Protein AF-A0A978U3X1-F1 (afdb_monomer_lite)

Sequence (60 aa):
MTSQTTPPEPTPKGVQPEPAFGWTPYAELINGRFAMIGFVALLILEFFTHQDFFTWLGLR

pLDDT: mean 76.85, std 16.92, range [40.5, 97.8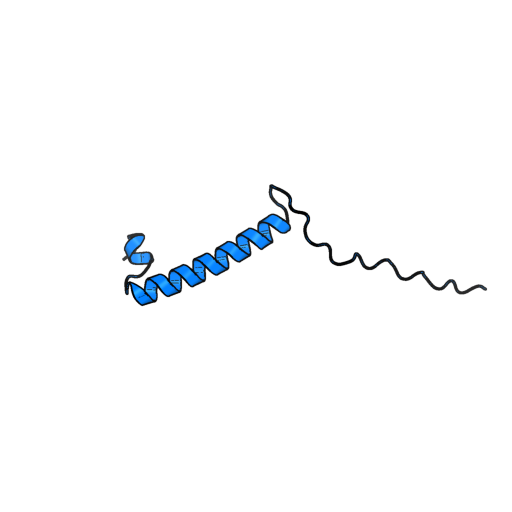1]

Radius of gyration: 23.39 Å; chains: 1; bounding box: 30×49×67 Å

Structure (mmCIF, N/CA/C/O backbone):
data_AF-A0A978U3X1-F1
#
_entry.id   AF-A0A978U3X1-F1
#
loop_
_atom_site.group_PDB
_atom_site.id
_atom_site.type_symbol
_atom_site.label_atom_id
_atom_site.label_alt_id
_atom_site.label_comp_id
_atom_site.label_asym_id
_atom_site.label_entity_id
_atom_site.label_seq_id
_atom_site.pdbx_PDB_ins_code
_atom_site.Cartn_x
_atom_site.Cartn_y
_atom_site.Cartn_z
_atom_site.occupancy
_atom_site.B_iso_or_equiv
_atom_site.auth_seq_id
_atom_site.auth_comp_id
_atom_site.auth_asym_id
_atom_site.auth_atom_id
_atom_site.pdbx_PDB_model_num
ATOM 1 N N . MET A 1 1 ? 8.656 -38.207 -48.393 1.00 45.16 1 MET A N 1
ATOM 2 C CA . MET A 1 1 ? 7.754 -37.273 -47.688 1.00 45.16 1 MET A CA 1
ATOM 3 C C . MET A 1 1 ? 8.086 -37.376 -46.210 1.00 45.16 1 MET A C 1
ATOM 5 O O . MET A 1 1 ? 7.587 -38.255 -45.526 1.00 45.16 1 MET A O 1
ATOM 9 N N . THR A 1 2 ? 9.080 -36.610 -45.771 1.00 41.62 2 THR A N 1
ATOM 10 C CA . THR A 1 2 ? 9.645 -36.672 -44.419 1.00 41.62 2 THR A CA 1
ATOM 11 C C . THR A 1 2 ? 8.840 -35.767 -43.497 1.00 41.62 2 THR A C 1
ATOM 13 O O . THR A 1 2 ? 8.940 -34.545 -43.596 1.00 41.62 2 THR A O 1
ATOM 16 N N . SER A 1 3 ? 8.036 -36.369 -42.623 1.00 41.06 3 SER A N 1
ATOM 17 C CA . SER A 1 3 ? 7.405 -35.699 -41.488 1.00 41.06 3 SER A CA 1
ATOM 18 C C . SER A 1 3 ? 8.503 -35.204 -40.550 1.00 41.06 3 SER A C 1
ATOM 20 O O . SER A 1 3 ? 9.103 -35.993 -39.825 1.00 41.06 3 SER A O 1
ATOM 22 N N . GLN A 1 4 ? 8.819 -33.911 -40.608 1.00 40.50 4 GLN A N 1
ATOM 23 C CA . GLN A 1 4 ? 9.693 -33.300 -39.617 1.00 40.50 4 GLN A CA 1
ATOM 24 C C . GLN A 1 4 ? 8.905 -33.151 -38.317 1.00 40.50 4 GLN A C 1
ATOM 26 O O . GLN A 1 4 ? 7.947 -32.387 -38.235 1.00 40.50 4 GLN A O 1
ATOM 31 N N . THR A 1 5 ? 9.307 -33.923 -37.314 1.00 48.28 5 THR A N 1
ATOM 32 C CA . THR A 1 5 ? 9.008 -33.675 -35.908 1.00 48.28 5 THR A CA 1
ATOM 33 C C . THR A 1 5 ? 9.531 -32.284 -35.566 1.00 48.28 5 THR A C 1
ATOM 35 O O . THR A 1 5 ? 10.742 -32.078 -35.513 1.00 48.28 5 THR A O 1
ATOM 38 N N . THR A 1 6 ? 8.628 -31.322 -35.379 1.00 50.72 6 THR A N 1
ATOM 39 C CA . THR A 1 6 ? 8.950 -30.005 -34.825 1.00 50.72 6 THR A CA 1
ATOM 40 C C . THR A 1 6 ? 9.738 -30.216 -33.526 1.00 50.72 6 THR A C 1
ATOM 42 O O . THR A 1 6 ? 9.234 -30.908 -32.635 1.00 50.72 6 THR A O 1
ATOM 45 N N . PRO A 1 7 ? 10.972 -29.691 -33.405 1.00 62.81 7 PRO A N 1
ATOM 46 C CA . PRO A 1 7 ? 11.692 -29.676 -32.138 1.00 62.81 7 PRO A CA 1
ATOM 47 C C . PRO A 1 7 ? 10.788 -29.058 -31.066 1.00 62.81 7 PRO A C 1
ATOM 49 O O . PRO A 1 7 ? 10.107 -28.079 -31.380 1.00 62.81 7 PRO A O 1
ATOM 52 N N . PRO A 1 8 ? 10.730 -29.596 -29.834 1.00 56.12 8 PRO A N 1
ATOM 53 C CA . PRO A 1 8 ? 9.966 -28.959 -28.775 1.00 56.12 8 PRO A CA 1
ATOM 54 C C . PRO A 1 8 ? 10.506 -27.541 -28.625 1.00 56.12 8 PRO A C 1
ATOM 56 O O . PRO A 1 8 ? 11.681 -27.342 -28.307 1.00 56.12 8 PRO A O 1
ATOM 59 N N . GLU A 1 9 ? 9.652 -26.571 -28.937 1.00 56.97 9 GLU A N 1
ATOM 60 C CA . GLU A 1 9 ? 9.899 -25.163 -28.688 1.00 56.97 9 GLU A CA 1
ATOM 61 C C . GLU A 1 9 ? 10.439 -25.054 -27.262 1.00 56.97 9 GLU A C 1
ATOM 63 O O . GLU A 1 9 ? 9.855 -25.666 -26.357 1.00 56.97 9 GLU A O 1
ATOM 68 N N . PRO A 1 10 ? 11.589 -24.392 -27.039 1.00 60.53 10 PRO A N 1
ATOM 69 C CA . PRO A 1 10 ? 12.087 -24.203 -25.696 1.00 60.53 10 PRO A CA 1
ATOM 70 C C . PRO A 1 10 ? 11.021 -23.390 -24.979 1.00 60.53 10 PRO A C 1
ATOM 72 O O . PRO A 1 10 ? 10.930 -22.179 -25.145 1.00 60.53 10 PRO A O 1
ATOM 75 N N . THR A 1 11 ? 10.188 -24.083 -24.206 1.00 57.44 11 THR A N 1
ATOM 76 C CA . THR A 1 11 ? 9.319 -23.497 -23.200 1.00 57.44 11 THR A CA 1
ATOM 77 C C . THR A 1 11 ? 10.190 -22.464 -22.504 1.00 57.44 11 THR A C 1
ATOM 79 O O . THR A 1 11 ? 11.245 -22.869 -21.996 1.00 57.44 11 THR A O 1
ATOM 82 N N . PRO A 1 12 ? 9.880 -21.155 -22.558 1.00 58.25 12 PRO A N 1
ATOM 83 C CA . PRO A 1 12 ? 10.713 -20.177 -21.889 1.00 58.25 12 PRO A CA 1
ATOM 84 C C . PRO A 1 12 ? 10.658 -20.560 -20.415 1.00 58.25 12 PRO A C 1
ATOM 86 O O . PRO A 1 12 ? 9.633 -20.403 -19.752 1.00 58.25 12 PRO A O 1
ATOM 89 N N . LYS A 1 13 ? 11.729 -21.218 -19.949 1.00 48.47 13 LYS A N 1
ATOM 90 C CA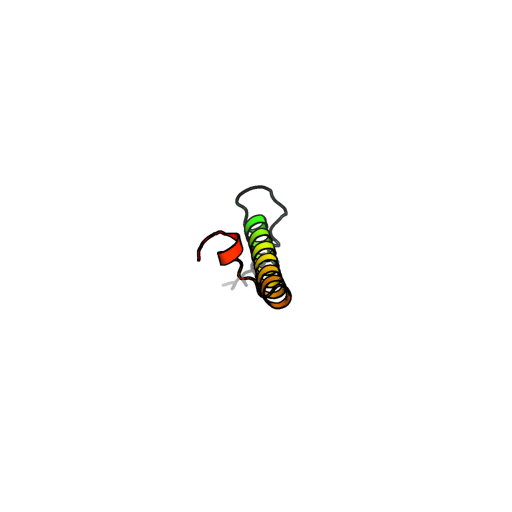 . LYS A 1 13 ? 11.917 -21.656 -18.568 1.00 48.47 13 LYS A CA 1
ATOM 91 C C . LYS A 1 13 ? 11.533 -20.467 -17.715 1.00 48.47 13 LYS A C 1
ATOM 93 O O . LYS A 1 13 ? 12.074 -19.396 -17.970 1.00 48.47 13 LYS A O 1
ATOM 98 N N . GLY A 1 14 ? 10.580 -20.678 -16.802 1.00 55.72 14 GLY A N 1
ATOM 99 C CA . GLY A 1 14 ? 9.917 -19.650 -16.003 1.00 55.72 14 GLY A CA 1
ATOM 100 C C . GLY A 1 14 ? 10.740 -18.376 -15.912 1.00 55.72 14 GLY A C 1
ATOM 101 O O . GLY A 1 14 ? 11.777 -18.366 -15.250 1.00 55.72 14 GLY A O 1
ATOM 102 N N . VAL A 1 15 ? 10.307 -17.353 -16.652 1.00 57.81 15 VAL A N 1
ATOM 103 C CA . VAL A 1 15 ? 10.949 -16.042 -16.670 1.00 57.81 15 VAL A CA 1
ATOM 104 C C . VAL A 1 15 ? 10.752 -15.472 -15.276 1.00 57.81 15 VAL A C 1
ATOM 106 O O . VAL A 1 15 ? 9.743 -14.838 -14.978 1.00 57.81 15 VAL A O 1
ATOM 109 N N . GLN A 1 16 ? 11.679 -15.793 -14.377 1.00 61.81 16 GLN A N 1
ATOM 110 C CA . GLN A 1 16 ? 11.789 -15.086 -13.121 1.00 61.81 16 GLN A CA 1
ATOM 111 C C . GLN A 1 16 ? 12.057 -13.635 -13.509 1.00 61.81 16 GLN A C 1
ATOM 113 O O . GLN A 1 16 ? 12.997 -13.398 -14.272 1.00 61.81 16 GLN A O 1
ATOM 118 N N . PRO A 1 17 ? 11.206 -12.689 -13.083 1.00 65.44 17 PRO A N 1
ATOM 119 C CA . PRO A 1 17 ? 11.387 -11.298 -13.445 1.00 65.44 17 PRO A CA 1
ATOM 120 C C . PRO A 1 17 ? 12.786 -10.882 -12.994 1.00 65.44 17 PRO A C 1
ATOM 122 O O . PRO A 1 17 ? 13.106 -11.002 -11.809 1.00 65.44 17 PRO A O 1
ATOM 125 N N . GLU A 1 18 ? 13.640 -10.476 -13.934 1.00 74.69 18 GLU A N 1
ATOM 126 C CA . GLU A 1 18 ? 14.967 -10.003 -13.563 1.00 74.69 18 GLU A CA 1
ATOM 127 C C . GLU A 1 18 ? 14.827 -8.777 -12.652 1.00 74.69 18 GLU A C 1
ATOM 129 O O . GLU A 1 18 ? 13.939 -7.941 -12.870 1.00 74.69 18 GLU A O 1
ATOM 134 N N . PR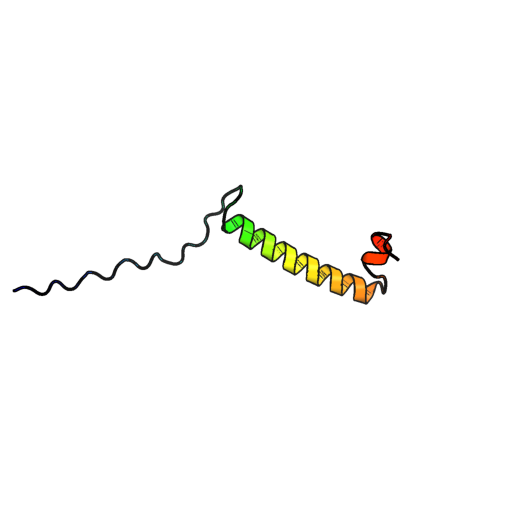O A 1 19 ? 15.676 -8.663 -11.617 1.00 74.88 19 PRO A N 1
ATOM 135 C CA . PRO A 1 19 ? 15.635 -7.539 -10.703 1.00 74.88 19 PRO A CA 1
ATOM 136 C C . PRO A 1 19 ? 15.975 -6.254 -11.459 1.00 74.88 19 PRO A C 1
ATOM 138 O O . PRO A 1 19 ? 17.129 -5.988 -11.786 1.00 74.88 19 PRO A O 1
ATOM 141 N N . ALA A 1 20 ? 14.952 -5.451 -11.731 1.00 74.00 20 ALA A N 1
ATOM 142 C CA . ALA A 1 20 ? 15.068 -4.230 -12.511 1.00 74.00 20 ALA A CA 1
ATOM 143 C C . ALA A 1 20 ? 14.299 -3.085 -11.844 1.00 74.00 20 ALA A C 1
ATOM 145 O O . ALA A 1 20 ? 13.185 -3.268 -11.348 1.00 74.00 20 ALA A O 1
ATOM 146 N N . PHE A 1 21 ? 14.905 -1.897 -11.845 1.00 75.44 21 PHE A N 1
ATOM 147 C CA . PHE A 1 21 ? 14.306 -0.671 -11.319 1.00 75.44 21 PHE A CA 1
ATOM 148 C C . PHE A 1 21 ? 13.376 -0.024 -12.355 1.00 75.44 21 PHE A C 1
ATOM 150 O O . PHE A 1 21 ? 13.698 0.022 -13.540 1.00 75.44 21 PHE A O 1
ATOM 157 N N . GLY A 1 22 ? 12.243 0.512 -11.896 1.00 82.56 22 GLY A N 1
ATOM 158 C CA . GLY A 1 22 ? 11.237 1.167 -12.736 1.00 82.56 22 GLY A CA 1
ATOM 159 C C . GLY A 1 22 ? 9.919 0.393 -12.805 1.00 82.56 22 GLY A C 1
ATOM 160 O O . GLY A 1 22 ? 9.613 -0.409 -11.927 1.00 82.56 22 GLY A O 1
ATOM 161 N N . TRP A 1 23 ? 9.133 0.651 -13.851 1.00 84.75 23 TRP A N 1
ATOM 162 C CA . TRP A 1 23 ? 7.835 0.014 -14.109 1.00 84.75 23 TRP A CA 1
ATOM 163 C C . TRP A 1 23 ? 8.034 -1.376 -14.719 1.00 84.75 23 TRP A C 1
ATOM 165 O O . TRP A 1 23 ? 7.808 -1.591 -15.909 1.00 84.75 23 TRP A O 1
ATOM 175 N N . THR A 1 24 ? 8.563 -2.301 -13.924 1.00 86.69 24 THR A N 1
ATOM 176 C CA . THR A 1 24 ? 8.847 -3.673 -14.353 1.00 86.69 24 THR A CA 1
ATOM 177 C C . THR A 1 24 ? 7.929 -4.661 -13.631 1.00 86.69 24 THR A C 1
ATOM 179 O O . THR A 1 24 ? 7.555 -4.410 -12.481 1.00 86.69 24 THR A O 1
ATOM 182 N N . PRO A 1 25 ? 7.620 -5.826 -14.236 1.00 85.56 25 PRO A N 1
ATOM 183 C CA . PRO A 1 25 ? 6.821 -6.859 -13.570 1.00 85.56 25 PRO A CA 1
ATOM 184 C C . PRO A 1 25 ? 7.424 -7.318 -12.233 1.00 85.56 25 PRO A C 1
ATOM 186 O O . PRO A 1 25 ? 6.704 -7.664 -11.300 1.00 85.56 25 PRO A O 1
ATOM 189 N N . TYR A 1 26 ? 8.757 -7.284 -12.109 1.00 86.94 26 TYR A N 1
ATOM 190 C CA . TYR A 1 26 ? 9.460 -7.550 -10.852 1.00 86.94 26 TYR A CA 1
ATOM 191 C C . TYR A 1 26 ? 9.060 -6.555 -9.754 1.00 86.94 26 TYR A C 1
ATOM 193 O O . TYR A 1 26 ? 8.691 -6.958 -8.648 1.00 86.94 26 TYR A O 1
ATOM 201 N N . ALA A 1 27 ? 9.105 -5.256 -10.071 1.00 88.69 27 ALA A N 1
ATOM 202 C CA . ALA A 1 27 ? 8.754 -4.191 -9.140 1.00 88.69 27 ALA A CA 1
ATOM 203 C C . ALA A 1 27 ? 7.272 -4.256 -8.743 1.00 88.69 27 ALA A C 1
ATOM 205 O O . ALA A 1 27 ? 6.947 -4.104 -7.568 1.00 88.69 27 ALA A O 1
ATOM 206 N N . GLU A 1 28 ? 6.379 -4.553 -9.688 1.00 90.00 28 GLU A N 1
ATOM 207 C CA . GLU A 1 28 ? 4.945 -4.731 -9.422 1.00 90.00 28 GLU A CA 1
ATOM 208 C C . GLU A 1 28 ? 4.677 -5.881 -8.444 1.00 90.00 28 GLU A C 1
ATOM 210 O O . GLU A 1 28 ? 3.951 -5.707 -7.462 1.00 90.00 28 GLU A O 1
ATOM 215 N N . LEU A 1 29 ? 5.310 -7.040 -8.655 1.00 90.62 29 LEU A N 1
ATOM 216 C CA . LEU A 1 29 ? 5.169 -8.201 -7.772 1.00 90.62 29 LEU A CA 1
ATOM 217 C C . LEU A 1 29 ? 5.684 -7.916 -6.358 1.00 90.62 29 LEU A C 1
ATOM 219 O O . LEU A 1 29 ? 5.072 -8.340 -5.375 1.00 90.62 29 LEU A O 1
ATOM 223 N N . ILE A 1 30 ? 6.803 -7.203 -6.243 1.00 91.94 30 ILE A N 1
ATOM 224 C CA . ILE A 1 30 ? 7.375 -6.828 -4.949 1.00 91.94 30 IL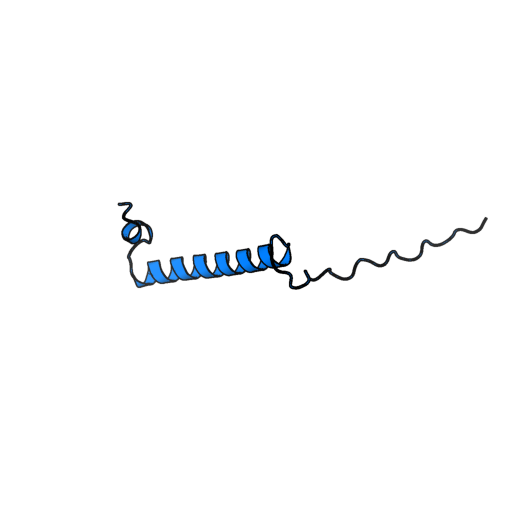E A CA 1
ATOM 225 C C . ILE A 1 30 ? 6.493 -5.807 -4.232 1.00 91.94 30 ILE A C 1
ATOM 227 O O . ILE A 1 30 ? 6.170 -6.007 -3.060 1.00 91.94 30 ILE A O 1
ATOM 231 N N . ASN A 1 31 ? 6.039 -4.767 -4.931 1.00 93.75 31 ASN A N 1
ATOM 232 C CA . ASN A 1 31 ? 5.127 -3.771 -4.371 1.00 93.75 31 ASN A CA 1
ATOM 233 C C . ASN A 1 31 ? 3.817 -4.420 -3.908 1.00 93.75 31 ASN A C 1
ATOM 235 O O . ASN A 1 31 ? 3.341 -4.129 -2.811 1.00 93.75 31 ASN A O 1
ATOM 239 N N . GLY A 1 32 ? 3.279 -5.364 -4.685 1.00 95.44 32 GLY A N 1
ATOM 240 C CA . GLY A 1 32 ? 2.100 -6.140 -4.305 1.00 95.44 32 GLY A CA 1
ATOM 241 C C . GLY A 1 32 ? 2.308 -6.958 -3.025 1.00 95.44 32 GLY A C 1
ATOM 242 O O . GLY A 1 32 ? 1.438 -6.974 -2.155 1.00 95.44 32 GLY A O 1
ATOM 243 N N . ARG A 1 33 ? 3.474 -7.597 -2.853 1.00 96.62 33 ARG A N 1
ATOM 244 C CA . ARG A 1 33 ? 3.809 -8.334 -1.617 1.00 96.62 33 ARG A CA 1
ATOM 245 C C . ARG A 1 33 ? 3.916 -7.406 -0.412 1.00 96.62 33 ARG A C 1
ATOM 247 O O . ARG A 1 33 ? 3.366 -7.721 0.641 1.00 96.62 33 ARG A O 1
ATOM 254 N N . PHE A 1 34 ? 4.578 -6.260 -0.566 1.00 96.81 34 PHE A N 1
ATOM 255 C CA . PHE A 1 34 ? 4.649 -5.259 0.496 1.00 96.81 34 PHE A CA 1
ATOM 256 C C . PHE A 1 34 ? 3.266 -4.727 0.871 1.00 96.81 34 PHE A C 1
ATOM 258 O O . PHE A 1 34 ? 2.985 -4.584 2.058 1.00 96.81 34 PHE A O 1
ATOM 265 N N . ALA A 1 35 ? 2.380 -4.519 -0.105 1.00 96.69 35 ALA A N 1
ATOM 266 C CA . ALA A 1 35 ? 1.004 -4.111 0.152 1.00 96.69 35 ALA A CA 1
ATOM 267 C C . ALA A 1 35 ? 0.223 -5.169 0.951 1.00 96.69 35 ALA A C 1
ATOM 269 O O . ALA A 1 35 ? -0.445 -4.818 1.920 1.00 96.69 35 ALA A O 1
ATOM 270 N N . MET A 1 36 ? 0.350 -6.460 0.613 1.00 97.81 36 MET A N 1
ATOM 271 C CA . MET A 1 36 ? -0.286 -7.538 1.387 1.00 97.81 36 MET A CA 1
ATOM 272 C C . MET A 1 36 ? 0.218 -7.576 2.834 1.00 97.81 36 MET A C 1
ATOM 274 O O . MET A 1 36 ? -0.582 -7.678 3.761 1.00 97.81 36 MET A O 1
ATOM 278 N N . ILE A 1 37 ? 1.533 -7.453 3.037 1.00 97.56 37 ILE A N 1
ATOM 279 C CA . ILE A 1 37 ? 2.131 -7.429 4.379 1.00 97.56 37 ILE A CA 1
ATOM 280 C C . ILE A 1 37 ? 1.652 -6.199 5.157 1.00 97.56 37 ILE A C 1
ATOM 282 O O . ILE A 1 37 ? 1.246 -6.332 6.309 1.00 97.56 37 ILE A O 1
ATOM 286 N N . GLY A 1 38 ? 1.656 -5.021 4.530 1.00 95.12 38 GLY A N 1
ATOM 287 C CA . GLY A 1 38 ? 1.180 -3.782 5.141 1.00 95.12 38 GLY A CA 1
ATOM 288 C C . GLY A 1 38 ? -0.291 -3.862 5.542 1.00 95.12 38 GLY A C 1
ATOM 289 O O . GLY A 1 38 ? -0.646 -3.463 6.646 1.00 95.12 38 GLY A O 1
ATOM 290 N N . PHE A 1 39 ? -1.136 -4.450 4.694 1.00 94.88 39 PHE A N 1
ATOM 291 C CA . PHE A 1 39 ? -2.550 -4.650 4.996 1.00 94.88 39 PHE A CA 1
ATOM 292 C C . PHE A 1 39 ? -2.763 -5.586 6.193 1.00 94.88 39 PHE A C 1
ATOM 294 O O . PHE A 1 39 ? -3.502 -5.249 7.114 1.00 94.88 39 PHE A O 1
ATOM 301 N N . VAL A 1 40 ? -2.074 -6.730 6.234 1.00 96.31 40 VAL A N 1
ATOM 302 C CA . VAL A 1 40 ? -2.168 -7.658 7.374 1.00 96.31 40 VAL A CA 1
ATOM 303 C C . VAL A 1 40 ? -1.635 -7.013 8.656 1.00 96.31 40 VAL A C 1
ATOM 305 O O . VAL A 1 40 ? -2.249 -7.154 9.712 1.00 96.31 40 VAL A O 1
ATOM 308 N N . ALA A 1 41 ? -0.530 -6.270 8.575 1.00 94.19 41 ALA A N 1
ATOM 309 C CA . ALA A 1 41 ? 0.016 -5.542 9.716 1.00 94.19 41 ALA A CA 1
ATOM 310 C C . ALA A 1 41 ? -0.965 -4.486 10.250 1.00 94.19 41 ALA A C 1
ATOM 312 O O . ALA A 1 41 ? -1.100 -4.355 11.465 1.00 94.19 41 ALA A O 1
ATOM 313 N N . LEU A 1 42 ? -1.682 -3.782 9.364 1.00 91.62 42 LEU A N 1
ATOM 314 C CA . LEU A 1 42 ? -2.732 -2.838 9.752 1.00 91.62 42 LEU A CA 1
ATOM 315 C C . LEU A 1 42 ? -3.873 -3.532 10.501 1.00 91.62 42 LEU A C 1
ATOM 317 O O . LEU A 1 42 ? -4.233 -3.072 11.579 1.00 91.62 42 LEU A O 1
ATOM 321 N N . LEU A 1 43 ? -4.380 -4.662 9.994 1.00 91.69 43 LEU A N 1
ATOM 322 C CA . LEU A 1 43 ? -5.439 -5.425 10.672 1.00 91.69 43 LEU A CA 1
ATOM 323 C C . LEU A 1 43 ? -5.012 -5.898 12.067 1.00 91.69 43 LEU A C 1
ATOM 325 O O . LEU A 1 43 ? -5.783 -5.830 13.022 1.00 91.69 43 LEU A O 1
ATOM 329 N N . ILE A 1 44 ? -3.770 -6.369 12.196 1.00 93.25 44 ILE A N 1
ATOM 330 C CA . ILE A 1 44 ? -3.210 -6.786 13.485 1.00 93.25 44 ILE A CA 1
ATOM 331 C C . ILE A 1 44 ? -3.129 -5.589 14.438 1.00 93.25 44 ILE A C 1
ATOM 333 O O . ILE A 1 44 ? -3.527 -5.693 15.598 1.00 93.25 44 ILE A O 1
ATOM 337 N N . LEU A 1 45 ? -2.629 -4.448 13.963 1.00 90.56 45 LEU A N 1
ATOM 338 C CA . LEU A 1 45 ? -2.494 -3.245 14.779 1.00 90.56 45 LEU A CA 1
ATOM 339 C C . LEU A 1 45 ? -3.853 -2.722 15.257 1.00 90.56 45 LEU A C 1
ATOM 341 O O . LEU A 1 45 ? -3.978 -2.368 16.428 1.00 90.56 45 LEU A O 1
ATOM 345 N N . GLU A 1 46 ? -4.852 -2.704 14.377 1.00 86.88 46 GLU A N 1
ATOM 346 C CA . GLU A 1 46 ? -6.232 -2.328 14.698 1.00 86.88 46 GLU A CA 1
ATOM 347 C C . GLU A 1 46 ? -6.807 -3.243 15.783 1.00 86.88 46 GLU A C 1
ATOM 349 O O . GLU A 1 46 ? -7.341 -2.759 16.781 1.00 86.88 46 GLU A O 1
ATOM 354 N N . PHE A 1 47 ? -6.596 -4.556 15.655 1.00 88.12 47 PHE A N 1
ATOM 355 C CA . PHE A 1 47 ? -7.043 -5.531 16.646 1.00 88.12 47 PHE A CA 1
ATOM 356 C C . PHE A 1 47 ? -6.423 -5.304 18.034 1.00 88.12 47 PHE A C 1
ATOM 358 O O . PHE A 1 47 ? -7.128 -5.384 19.035 1.00 88.12 47 PHE A O 1
ATOM 365 N N . PHE A 1 48 ? -5.122 -5.007 18.111 1.00 89.94 48 PHE A N 1
ATOM 366 C CA . PHE A 1 48 ? -4.441 -4.779 19.393 1.00 89.94 48 PHE A CA 1
ATOM 367 C C . PHE A 1 48 ? -4.702 -3.393 19.990 1.00 89.94 48 PHE A C 1
ATOM 369 O O . PHE A 1 48 ? -4.768 -3.248 21.209 1.00 89.94 48 PHE A O 1
ATOM 376 N N . THR A 1 49 ? -4.808 -2.370 19.145 1.00 85.38 49 THR A N 1
ATOM 377 C CA . THR A 1 49 ? -4.965 -0.977 19.589 1.00 85.38 49 THR A CA 1
ATOM 378 C C . THR A 1 49 ? -6.431 -0.642 19.862 1.00 85.38 49 THR A C 1
ATOM 380 O O . THR A 1 49 ? -6.709 0.321 20.571 1.00 85.38 49 THR A O 1
ATOM 383 N N . HIS A 1 50 ? -7.372 -1.424 19.314 1.00 82.00 50 HIS A N 1
ATOM 384 C CA . HIS A 1 50 ? -8.811 -1.131 19.305 1.00 82.00 50 HIS A CA 1
ATOM 385 C C . HIS A 1 50 ? -9.148 0.263 18.744 1.00 82.00 50 HIS A C 1
ATOM 387 O O . HIS A 1 50 ? -10.188 0.837 19.061 1.00 82.00 50 HIS A O 1
ATOM 393 N N . GLN A 1 51 ? -8.251 0.823 17.932 1.00 77.88 51 GLN A N 1
ATOM 394 C CA . GLN A 1 51 ? -8.398 2.128 17.310 1.00 77.88 51 GLN A CA 1
ATOM 395 C C . GLN A 1 51 ? -8.333 1.942 15.801 1.00 77.88 51 GLN A C 1
ATOM 397 O O . GLN A 1 51 ? -7.312 1.502 15.268 1.00 77.88 51 GLN A O 1
ATOM 402 N N . ASP A 1 52 ? -9.416 2.315 15.128 1.00 79.56 52 ASP A N 1
ATOM 403 C CA . ASP A 1 52 ? -9.505 2.191 13.681 1.00 79.56 52 ASP A CA 1
ATOM 404 C C . ASP A 1 52 ? -8.501 3.123 13.006 1.00 79.56 52 ASP A C 1
ATOM 406 O O . ASP A 1 52 ? -8.331 4.289 13.391 1.00 79.56 52 ASP A O 1
ATOM 410 N N . PHE A 1 53 ? -7.892 2.642 11.925 1.00 76.75 53 PHE A N 1
ATOM 411 C CA . PHE A 1 53 ? -7.018 3.452 11.079 1.00 76.75 53 PHE A CA 1
ATOM 412 C C . PHE A 1 53 ? -7.694 4.759 10.618 1.00 76.75 53 PHE A C 1
ATOM 414 O O . PHE A 1 53 ? -7.055 5.809 10.552 1.00 76.75 53 PHE A O 1
ATOM 421 N N . PHE A 1 54 ? -9.009 4.734 10.383 1.00 76.44 54 PHE A N 1
ATOM 422 C CA . PHE A 1 54 ? -9.800 5.913 10.013 1.00 76.44 54 PHE A CA 1
ATOM 423 C C . PHE A 1 54 ? -9.819 6.994 11.098 1.00 76.44 54 PHE A C 1
ATOM 425 O O . PHE A 1 54 ? -9.731 8.183 10.783 1.00 76.44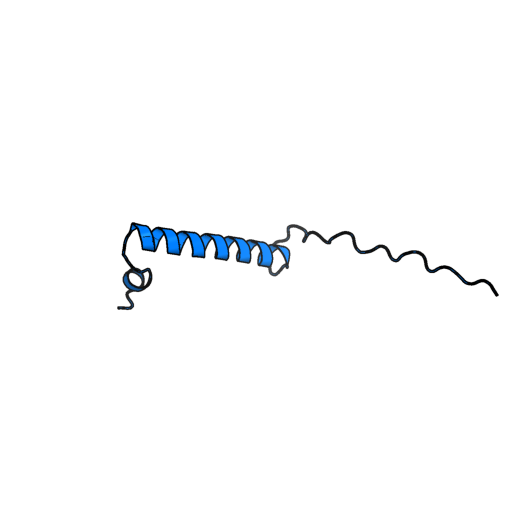 54 PHE A O 1
ATOM 432 N N . THR A 1 55 ? -9.817 6.593 12.372 1.00 78.81 55 THR A N 1
ATOM 433 C CA . THR A 1 55 ? -9.724 7.526 13.502 1.00 78.81 55 THR A CA 1
ATOM 434 C C . THR A 1 55 ? -8.378 8.249 13.502 1.00 78.81 55 THR A C 1
ATOM 436 O O . THR A 1 55 ? -8.321 9.448 13.771 1.00 78.81 55 THR A O 1
ATOM 439 N N . TRP A 1 56 ? -7.292 7.550 13.153 1.00 71.56 56 TRP A N 1
ATOM 440 C CA . TRP A 1 56 ? -5.969 8.163 12.990 1.00 71.56 56 TRP A CA 1
ATOM 441 C C . TRP A 1 56 ? -5.901 9.092 11.768 1.00 71.56 56 TRP A C 1
ATOM 443 O O . TRP A 1 56 ? -5.286 10.154 11.839 1.00 71.56 56 TRP A O 1
ATOM 453 N N . LEU A 1 57 ? -6.597 8.745 10.681 1.00 80.94 57 LEU A N 1
ATOM 454 C CA . LEU A 1 57 ? -6.718 9.586 9.485 1.00 80.94 57 LEU A CA 1
ATOM 455 C C . LEU A 1 57 ? -7.63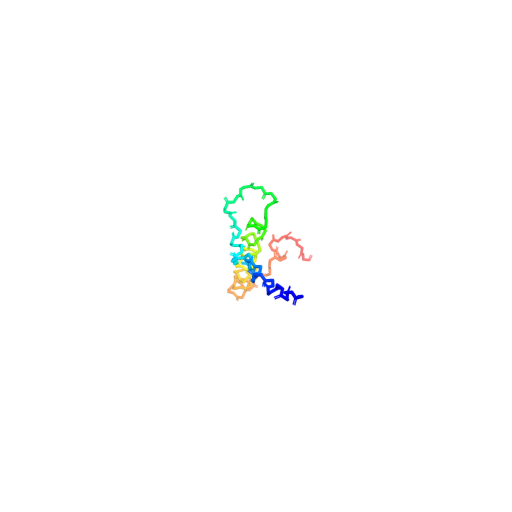1 10.817 9.676 1.00 80.94 57 LEU A C 1
ATOM 457 O O . LEU A 1 57 ? -7.744 11.637 8.767 1.00 80.94 57 LEU A O 1
ATOM 461 N N . GLY A 1 58 ? -8.297 10.947 10.831 1.00 79.81 58 GLY A N 1
ATOM 462 C CA . GLY A 1 58 ? -9.216 12.048 11.141 1.00 79.81 58 GLY A CA 1
ATOM 463 C C . GLY A 1 58 ? -10.602 11.924 10.501 1.00 79.81 58 GLY A C 1
ATOM 464 O O . GLY A 1 58 ? -11.379 12.876 10.544 1.00 79.81 58 GLY A O 1
ATOM 465 N N . LEU A 1 59 ? -10.920 10.766 9.922 1.00 77.94 59 LEU A N 1
ATOM 466 C CA . LEU A 1 59 ? -12.217 10.453 9.334 1.00 77.94 59 LEU A CA 1
ATOM 467 C C . LEU A 1 59 ? -13.060 9.743 10.403 1.00 77.94 59 LEU A C 1
ATOM 469 O O . LEU A 1 59 ? -12.979 8.526 10.547 1.00 77.94 59 LEU A O 1
ATOM 473 N N . ARG A 1 60 ? -13.823 10.508 11.186 1.00 61.19 60 ARG A N 1
ATOM 474 C CA . ARG A 1 60 ? -14.854 9.992 12.097 1.00 61.19 60 ARG A CA 1
ATOM 475 C C . ARG A 1 60 ? -16.163 10.738 11.887 1.00 61.19 60 ARG A C 1
ATOM 477 O O . ARG A 1 60 ? -16.084 11.966 11.651 1.00 61.19 60 ARG A O 1
#

Foldseek 3Di:
DDDDDDDPDPPPPPPPFPDDDDPGPNVVVVVVVVVVVVVVVQVVCCVVVVDHPCVVVVND

Secondary structure (DSSP, 8-state):
---------------PPP--SSS-HHHHHHHHHHHHHHHHHHHHHHHHH---HHHHTT--